Protein AF-A0A947NEQ6-F1 (afdb_monomer_lite)

Secondary structure (DSSP, 8-state):
-TTSTTHHHHHHHHHHHH--PPPTT--------TTS----SPPTTSTTHHHHHHHHHHHTTPPPEE-TTT----PPP---TTSSS-HHHHHSSHHHHHHHHHTTSGGG---GGG-SEEEETTEEE---TTHHHHHHHTTSHHHHHHHHHHHHHHHHHHH-

Sequence (160 aa):
VFRNSEWQSNMFAELSKRGRLHGPSGIDYFIFPRGLIKLPPFAVGRPGWDSWLLYKMKISGVPIIDATESITIIHQNHDYSHSKFGEKKRVAGPEFQQNIKIAGGWSRMLTLREADLVLSGKSLKKPGFPERFFSILAIFYPWRIFLAAKRKFQNLIKYS

Structure (mmCIF, N/CA/C/O backbone):
data_AF-A0A947NEQ6-F1
#
_entry.id   AF-A0A947NEQ6-F1
#
loop_
_atom_site.group_PDB
_atom_site.id
_atom_site.type_symbol
_atom_site.label_atom_id
_atom_site.label_alt_id
_atom_site.label_comp_id
_atom_site.label_asym_id
_atom_site.label_entity_id
_atom_site.label_seq_id
_atom_site.pdbx_PDB_ins_code
_atom_site.Cartn_x
_atom_site.Cartn_y
_atom_site.Cartn_z
_atom_site.occupancy
_atom_site.B_iso_or_equiv
_atom_site.auth_seq_id
_atom_site.auth_comp_id
_atom_site.auth_asym_id
_atom_site.auth_atom_id
_atom_site.pdbx_PDB_model_num
ATOM 1 N N . VAL A 1 1 ? 11.363 -21.074 17.985 1.00 54.72 1 VAL A N 1
ATOM 2 C CA . VAL A 1 1 ? 10.728 -19.754 18.210 1.00 54.72 1 VAL A CA 1
ATOM 3 C C . VAL A 1 1 ? 9.263 -19.896 18.634 1.00 54.72 1 VAL A C 1
ATOM 5 O O . VAL A 1 1 ? 8.954 -19.482 19.735 1.00 54.72 1 VAL A O 1
ATOM 8 N N . PHE A 1 2 ? 8.396 -20.592 17.886 1.00 57.09 2 PHE A N 1
ATOM 9 C CA . PHE A 1 2 ? 6.966 -20.760 18.245 1.00 57.09 2 PHE A CA 1
ATOM 10 C C . PHE A 1 2 ? 6.635 -21.790 19.351 1.00 57.09 2 PHE A C 1
ATOM 12 O O . PHE A 1 2 ? 5.468 -22.042 19.616 1.00 57.09 2 PHE A O 1
ATOM 19 N N . ARG A 1 3 ? 7.635 -22.420 19.984 1.00 71.62 3 ARG A N 1
ATOM 20 C CA . ARG A 1 3 ? 7.426 -23.428 21.047 1.00 71.62 3 ARG A CA 1
ATOM 21 C C . ARG A 1 3 ? 7.363 -22.834 22.461 1.00 71.62 3 ARG A C 1
ATOM 23 O O . ARG A 1 3 ? 7.036 -23.551 23.393 1.00 71.62 3 ARG A O 1
ATOM 30 N N . ASN A 1 4 ? 7.707 -21.555 22.622 1.00 80.31 4 ASN A N 1
ATOM 31 C CA . ASN A 1 4 ? 7.593 -20.848 23.896 1.00 80.31 4 ASN A CA 1
ATOM 32 C C . ASN A 1 4 ? 6.196 -20.223 23.975 1.00 80.31 4 ASN A C 1
ATOM 34 O O . ASN A 1 4 ? 5.883 -19.404 23.121 1.00 80.31 4 ASN A O 1
ATOM 38 N N . SER A 1 5 ? 5.388 -20.565 24.978 1.00 86.12 5 SER A N 1
ATOM 39 C CA . SER A 1 5 ? 4.033 -20.022 25.177 1.00 86.12 5 SER A CA 1
ATOM 40 C C . SER A 1 5 ? 3.972 -18.491 25.269 1.00 86.12 5 SER A C 1
ATOM 42 O O . SER A 1 5 ? 2.934 -17.905 24.988 1.00 86.12 5 SER A O 1
ATOM 44 N N . GLU A 1 6 ? 5.081 -17.829 25.596 1.00 90.94 6 GLU A N 1
ATOM 45 C CA . GLU A 1 6 ? 5.187 -16.372 25.722 1.00 90.94 6 GLU A CA 1
ATOM 46 C C . GLU A 1 6 ? 5.644 -15.671 24.434 1.00 90.94 6 GLU A C 1
ATOM 48 O O . GLU A 1 6 ? 5.849 -14.455 24.429 1.00 90.94 6 GLU A O 1
ATOM 53 N N . TRP A 1 7 ? 5.833 -16.402 23.327 1.00 90.62 7 TRP A N 1
ATOM 54 C CA . TRP A 1 7 ? 6.371 -15.838 22.081 1.00 90.62 7 TRP A CA 1
ATOM 55 C C . TRP A 1 7 ? 5.591 -14.599 21.615 1.00 90.62 7 TRP A C 1
ATOM 57 O O . TRP A 1 7 ? 6.197 -13.633 21.153 1.00 90.62 7 TRP A O 1
ATOM 67 N N . GLN A 1 8 ? 4.264 -14.608 21.772 1.00 91.50 8 GLN A N 1
ATOM 68 C CA . GLN A 1 8 ? 3.393 -13.515 21.355 1.00 91.50 8 GLN A CA 1
ATOM 69 C C . GLN A 1 8 ? 3.613 -12.273 22.224 1.00 91.50 8 GLN A C 1
ATOM 71 O O . GLN A 1 8 ? 3.843 -11.190 21.690 1.00 91.50 8 GLN A O 1
ATOM 76 N N . SER A 1 9 ? 3.602 -12.425 23.550 1.00 92.44 9 SER A N 1
ATOM 77 C CA . SER A 1 9 ? 3.856 -11.326 24.489 1.00 92.44 9 SER A CA 1
ATOM 78 C C . SER A 1 9 ? 5.237 -10.711 24.267 1.00 92.44 9 SER A C 1
ATOM 80 O O . SER A 1 9 ? 5.367 -9.490 24.194 1.00 92.44 9 SER A O 1
ATOM 82 N N . ASN A 1 10 ? 6.254 -11.550 24.054 1.00 92.38 10 ASN A N 1
ATOM 83 C CA . ASN A 1 10 ? 7.612 -11.103 23.752 1.00 92.38 10 ASN A CA 1
ATOM 84 C C . ASN A 1 10 ? 7.683 -10.343 22.419 1.00 92.38 10 ASN A C 1
ATOM 86 O O . ASN A 1 10 ? 8.321 -9.296 22.338 1.00 92.38 10 ASN A O 1
ATOM 90 N N . MET A 1 11 ? 6.979 -10.813 21.386 1.00 92.06 11 MET A N 1
ATOM 91 C CA . MET A 1 11 ? 6.891 -10.118 20.101 1.00 92.06 11 MET A CA 1
ATOM 92 C C . MET A 1 11 ? 6.248 -8.729 20.242 1.00 92.06 11 MET A C 1
ATOM 94 O O . MET A 1 11 ? 6.772 -7.763 19.691 1.00 92.06 11 MET A O 1
ATOM 98 N N . PHE A 1 12 ? 5.151 -8.596 20.995 1.00 93.44 12 PHE A N 1
ATOM 99 C CA . PHE A 1 12 ? 4.510 -7.293 21.223 1.00 93.44 12 PHE A CA 1
ATOM 100 C C . PHE A 1 12 ? 5.353 -6.362 22.106 1.00 93.44 12 PHE A C 1
ATOM 102 O O . PHE A 1 12 ? 5.376 -5.154 21.866 1.00 93.44 12 PHE A O 1
ATOM 109 N N . ALA A 1 13 ? 6.094 -6.904 23.075 1.00 94.12 13 ALA A N 1
ATOM 110 C CA . ALA A 1 13 ? 7.048 -6.135 23.872 1.00 94.12 13 ALA A CA 1
ATOM 111 C C . ALA A 1 13 ? 8.224 -5.609 23.028 1.00 94.12 13 ALA A C 1
ATOM 113 O O . ALA A 1 13 ? 8.707 -4.503 23.256 1.00 94.12 13 ALA A O 1
ATOM 114 N N . GLU A 1 14 ? 8.682 -6.370 22.034 1.00 93.69 14 GLU A N 1
ATOM 115 C CA . GLU A 1 14 ? 9.690 -5.895 21.082 1.00 93.69 14 GLU A CA 1
ATOM 116 C C . GLU A 1 14 ? 9.109 -4.876 20.096 1.00 93.69 14 GLU A C 1
ATOM 118 O O . GLU A 1 14 ? 9.756 -3.869 19.797 1.00 93.69 14 GLU A O 1
ATOM 123 N N . LEU A 1 15 ? 7.870 -5.086 19.637 1.00 94.50 15 LEU A N 1
ATOM 124 C CA . LEU A 1 15 ? 7.171 -4.138 18.774 1.00 94.50 15 LEU A CA 1
ATOM 125 C C . LEU A 1 15 ? 7.021 -2.767 19.446 1.00 94.50 15 LEU A C 1
ATOM 127 O O . LEU A 1 15 ? 7.269 -1.757 18.796 1.00 94.50 15 LEU A O 1
ATOM 131 N N . SER A 1 16 ? 6.670 -2.707 20.734 1.00 94.50 16 SER A N 1
ATOM 132 C CA . SER A 1 16 ? 6.522 -1.425 21.441 1.00 94.50 16 SER A CA 1
ATOM 133 C C . SER A 1 16 ? 7.847 -0.675 21.614 1.00 94.50 16 SER A C 1
ATOM 135 O O . SER A 1 16 ? 7.861 0.554 21.611 1.00 94.50 16 SER A O 1
ATOM 137 N N . LYS A 1 17 ? 8.970 -1.396 21.720 1.00 95.62 17 LYS A N 1
ATOM 138 C CA . LYS A 1 17 ? 10.310 -0.808 21.883 1.00 95.62 17 LYS A CA 1
ATOM 139 C C . LYS A 1 17 ? 10.952 -0.382 20.564 1.00 95.62 17 LYS A C 1
ATOM 141 O O . LYS A 1 17 ? 11.697 0.594 20.532 1.00 95.62 17 LYS A O 1
ATOM 146 N N . ARG A 1 18 ? 10.758 -1.167 19.500 1.00 94.94 18 ARG A N 1
ATOM 147 C CA . ARG A 1 18 ? 11.555 -1.074 18.259 1.00 94.94 18 ARG A CA 1
ATOM 148 C C . ARG A 1 18 ? 10.717 -0.953 16.990 1.00 94.94 18 ARG A C 1
ATOM 150 O O . ARG A 1 18 ? 11.271 -0.670 15.928 1.00 94.94 18 ARG A O 1
ATOM 157 N N . GLY A 1 19 ? 9.408 -1.170 17.085 1.00 93.94 19 GLY A N 1
ATOM 158 C CA . GLY A 1 19 ? 8.485 -1.068 15.967 1.00 93.94 19 GLY A CA 1
ATOM 159 C C . GLY A 1 19 ? 8.475 0.333 15.373 1.00 93.94 19 GLY A C 1
ATOM 160 O O . GLY A 1 19 ? 8.535 1.340 16.076 1.00 93.94 19 GLY A O 1
ATOM 161 N N . ARG A 1 20 ? 8.399 0.395 14.047 1.00 95.06 20 ARG A N 1
ATOM 162 C CA . ARG A 1 20 ? 8.221 1.642 13.307 1.00 95.06 20 ARG A CA 1
ATOM 163 C C . ARG A 1 20 ? 7.069 1.451 12.349 1.00 95.06 20 ARG A C 1
ATOM 165 O O . ARG A 1 20 ? 7.097 0.521 11.545 1.00 95.06 20 ARG A O 1
ATOM 172 N N . LEU A 1 21 ? 6.074 2.328 12.435 1.00 94.50 21 LEU A N 1
ATOM 173 C CA . LEU A 1 21 ? 4.974 2.306 11.486 1.00 94.50 21 LEU A CA 1
ATOM 174 C C . LEU A 1 21 ? 5.524 2.620 10.092 1.00 94.50 21 LEU A C 1
ATOM 176 O O . LEU A 1 21 ? 6.160 3.656 9.880 1.00 94.50 21 LEU A O 1
ATOM 180 N N . HIS A 1 22 ? 5.313 1.702 9.152 1.00 92.88 22 HIS A N 1
ATOM 181 C CA . HIS A 1 22 ? 5.731 1.909 7.776 1.00 92.88 22 HIS A CA 1
ATOM 182 C C . HIS A 1 22 ? 4.870 3.001 7.125 1.00 92.88 22 HIS A C 1
ATOM 184 O O . HIS A 1 22 ? 3.708 3.202 7.474 1.00 92.88 22 HIS A O 1
ATOM 190 N N . GLY A 1 23 ? 5.440 3.726 6.160 1.00 92.69 23 GLY A N 1
ATOM 191 C CA . GLY A 1 23 ? 4.688 4.735 5.419 1.00 92.69 23 GLY A CA 1
ATOM 192 C C . GLY A 1 23 ? 3.505 4.135 4.633 1.00 92.69 23 GLY A C 1
ATOM 193 O O . GLY A 1 23 ? 3.508 2.934 4.354 1.00 92.69 23 GLY A O 1
ATOM 194 N N . PRO A 1 24 ? 2.552 4.967 4.165 1.00 92.69 24 PRO A N 1
ATOM 195 C CA . PRO A 1 24 ? 1.276 4.531 3.565 1.00 92.69 24 PRO A CA 1
ATOM 196 C C . PRO A 1 24 ? 1.360 3.648 2.310 1.00 92.69 24 PRO A C 1
ATOM 198 O O . PRO A 1 24 ? 0.338 3.204 1.794 1.00 92.69 24 PRO A O 1
ATOM 201 N N . SER A 1 25 ? 2.557 3.464 1.752 1.00 91.62 25 SER A N 1
ATOM 202 C CA . SER A 1 25 ? 2.806 2.562 0.628 1.00 91.62 25 SER A CA 1
ATOM 203 C C . SER A 1 25 ? 3.066 1.116 1.060 1.00 91.62 25 SER A C 1
ATOM 205 O O . SER A 1 25 ? 3.195 0.264 0.192 1.00 91.62 25 SER A O 1
ATOM 207 N N . GLY A 1 26 ? 3.225 0.845 2.360 1.00 91.19 26 GLY A N 1
ATOM 208 C CA . GLY A 1 26 ? 3.347 -0.514 2.891 1.00 91.19 26 GLY A CA 1
ATOM 209 C C . GLY A 1 26 ? 1.961 -1.114 3.072 1.00 91.19 26 GLY A C 1
ATOM 210 O O . GLY A 1 26 ? 1.187 -0.606 3.879 1.00 91.19 26 GLY A O 1
ATOM 211 N N . ILE A 1 27 ? 1.633 -2.139 2.285 1.00 92.69 27 ILE A N 1
ATOM 212 C CA . ILE A 1 27 ? 0.313 -2.772 2.283 1.00 92.69 27 ILE A CA 1
ATOM 213 C C . ILE A 1 27 ? 0.515 -4.286 2.324 1.00 92.69 27 ILE A C 1
ATOM 215 O O . ILE A 1 27 ? 0.886 -4.897 1.325 1.00 92.69 27 ILE A O 1
ATOM 219 N N . ASP A 1 28 ? 0.281 -4.880 3.491 1.00 88.44 28 ASP A N 1
ATOM 220 C CA . ASP A 1 28 ? 0.575 -6.298 3.734 1.00 88.44 28 ASP A CA 1
ATOM 221 C C . ASP A 1 28 ? -0.662 -7.204 3.609 1.00 88.44 28 ASP A C 1
ATOM 223 O O . ASP A 1 28 ? -0.543 -8.368 3.232 1.00 88.44 28 ASP A O 1
ATOM 227 N N . TYR A 1 29 ? -1.856 -6.685 3.918 1.00 90.19 29 TYR A N 1
ATOM 228 C CA . TYR A 1 29 ? -3.109 -7.445 3.915 1.00 90.19 29 TYR A CA 1
ATOM 229 C C . TYR A 1 29 ? -4.154 -6.787 3.021 1.00 90.19 29 TYR A C 1
ATOM 231 O O . TYR A 1 29 ? -4.352 -5.574 3.047 1.00 90.19 29 TYR A O 1
ATOM 239 N N . PHE A 1 30 ? -4.876 -7.621 2.277 1.00 91.75 30 PHE A N 1
ATOM 240 C CA . PHE A 1 30 ? -6.003 -7.215 1.449 1.00 91.75 30 PHE A CA 1
ATOM 241 C C . PHE A 1 30 ? -7.205 -8.076 1.815 1.00 91.75 30 PHE A C 1
ATOM 243 O O . PHE A 1 30 ? -7.153 -9.300 1.706 1.00 91.75 30 PHE A O 1
ATOM 250 N N . ILE A 1 31 ? -8.286 -7.435 2.249 1.00 94.00 31 ILE A N 1
ATOM 251 C CA . ILE A 1 31 ? -9.525 -8.106 2.640 1.00 94.00 31 ILE A CA 1
ATOM 252 C C . ILE A 1 31 ? -10.631 -7.545 1.758 1.00 94.00 31 ILE A C 1
ATOM 254 O O . ILE A 1 31 ? -10.937 -6.357 1.817 1.00 94.00 31 ILE A O 1
ATOM 258 N N . PHE A 1 32 ? -11.205 -8.390 0.909 1.00 95.25 32 PHE A N 1
ATOM 259 C CA . PHE A 1 32 ? -12.284 -8.004 0.009 1.00 95.25 32 PHE A CA 1
ATOM 260 C C . PHE A 1 32 ? -13.118 -9.227 -0.409 1.00 95.25 32 PHE A C 1
ATOM 262 O O . PHE A 1 32 ? -12.619 -10.354 -0.356 1.00 95.25 32 PHE A O 1
ATOM 269 N N . PRO A 1 33 ? -14.384 -9.041 -0.831 1.00 95.31 33 PRO A N 1
ATOM 270 C CA . PRO A 1 33 ? -15.233 -10.136 -1.289 1.00 95.31 33 PRO A CA 1
ATOM 271 C C . PRO A 1 33 ? -14.621 -10.929 -2.447 1.00 95.31 33 PRO A C 1
ATOM 273 O O . PRO A 1 33 ? -14.040 -10.370 -3.382 1.00 95.31 33 PRO A O 1
ATOM 276 N N . ARG A 1 34 ? -14.810 -12.252 -2.428 1.00 95.19 34 ARG A N 1
ATOM 277 C CA . ARG A 1 34 ? -14.380 -13.123 -3.526 1.00 95.19 34 ARG A CA 1
ATOM 278 C C . ARG A 1 34 ? -15.017 -12.666 -4.842 1.00 95.19 34 ARG A C 1
ATOM 280 O O . ARG A 1 34 ? -16.217 -12.431 -4.904 1.00 95.19 34 ARG A O 1
ATOM 287 N N . GLY A 1 35 ? -14.210 -12.578 -5.897 1.00 94.69 35 GLY A N 1
ATOM 288 C CA . GLY A 1 35 ? -14.674 -12.194 -7.234 1.00 94.69 35 GLY A CA 1
ATOM 289 C C . GLY A 1 35 ? -14.749 -10.686 -7.491 1.00 94.69 35 GLY A C 1
ATOM 290 O O . GLY A 1 35 ? -15.014 -10.303 -8.625 1.00 94.69 35 GLY A O 1
ATOM 291 N N . LEU A 1 36 ? -14.450 -9.832 -6.500 1.00 95.62 36 LEU A N 1
ATOM 292 C CA . LEU A 1 36 ? -14.457 -8.373 -6.676 1.00 95.62 36 LEU A CA 1
ATOM 293 C C . LEU A 1 36 ? -13.487 -7.894 -7.766 1.00 95.62 36 LEU A C 1
ATOM 295 O O . LEU A 1 36 ? -13.757 -6.922 -8.470 1.00 95.62 36 LEU A O 1
ATOM 299 N N . ILE A 1 37 ? -12.336 -8.555 -7.894 1.00 94.25 37 ILE A N 1
ATOM 300 C CA . ILE A 1 37 ? -11.305 -8.168 -8.848 1.00 94.25 37 ILE A CA 1
ATOM 301 C C . ILE A 1 37 ? -10.723 -9.377 -9.568 1.00 94.25 37 ILE A C 1
ATOM 303 O O . ILE A 1 37 ? -10.415 -10.406 -8.969 1.00 94.25 37 ILE A O 1
ATOM 307 N N . LYS A 1 38 ? -10.506 -9.208 -10.873 1.00 94.12 38 LYS A N 1
ATOM 308 C CA . LYS A 1 38 ? -9.628 -10.062 -11.666 1.00 94.12 38 LYS A CA 1
ATOM 309 C C . LYS A 1 38 ? -8.258 -9.396 -11.756 1.00 94.12 38 LYS A C 1
ATOM 311 O O . LYS A 1 38 ? -8.112 -8.378 -12.433 1.00 94.12 38 LYS A O 1
ATOM 316 N N . LEU A 1 39 ? -7.276 -9.945 -11.045 1.00 94.06 39 LEU A N 1
ATOM 317 C CA . LEU A 1 39 ? -5.910 -9.433 -11.084 1.00 94.06 39 LEU A CA 1
ATOM 318 C C . LEU A 1 39 ? -5.295 -9.661 -12.481 1.00 94.06 39 LEU A C 1
ATOM 320 O O . LEU A 1 39 ? -5.411 -10.761 -13.026 1.00 94.06 39 LEU A O 1
ATOM 324 N N . PRO A 1 40 ? -4.638 -8.644 -13.065 1.00 96.25 40 PRO A N 1
ATOM 325 C CA . PRO A 1 40 ? -3.705 -8.822 -14.172 1.00 96.25 40 PRO A CA 1
ATOM 326 C C . PRO A 1 40 ? -2.582 -9.811 -13.811 1.00 96.25 40 PRO A C 1
ATOM 328 O O . PRO A 1 40 ? -2.373 -10.088 -12.627 1.00 96.25 40 PRO A O 1
ATOM 331 N N . PRO A 1 41 ? -1.815 -10.311 -14.798 1.00 96.56 41 PRO A N 1
ATOM 332 C CA . PRO A 1 41 ? -0.741 -11.281 -14.574 1.00 96.56 41 PRO A CA 1
ATOM 333 C C . PRO A 1 41 ? 0.514 -10.621 -13.970 1.00 96.56 41 PRO A C 1
ATOM 335 O O . PRO A 1 41 ? 1.583 -10.611 -14.575 1.00 96.56 41 PRO A O 1
ATOM 338 N N . PHE A 1 42 ? 0.377 -10.016 -12.791 1.00 96.62 42 PHE A N 1
ATOM 339 C CA . PHE A 1 42 ? 1.485 -9.434 -12.044 1.00 96.62 42 PHE A CA 1
ATOM 340 C C . PHE A 1 42 ? 2.433 -10.517 -11.527 1.00 96.62 42 PHE A C 1
ATOM 342 O O . PHE A 1 42 ? 2.006 -11.582 -11.080 1.00 96.62 42 PHE A O 1
ATOM 349 N N . ALA A 1 43 ? 3.727 -10.208 -11.517 1.00 94.06 43 ALA A N 1
ATOM 350 C CA . ALA A 1 43 ? 4.714 -11.012 -10.821 1.00 94.06 43 ALA A CA 1
ATOM 351 C C . ALA A 1 43 ? 4.471 -10.932 -9.306 1.00 94.06 43 ALA A C 1
ATOM 353 O O . ALA A 1 43 ? 4.485 -9.846 -8.712 1.00 94.06 43 ALA A O 1
ATOM 354 N N . VAL A 1 44 ? 4.255 -12.093 -8.687 1.00 87.88 44 VAL A N 1
ATOM 355 C CA . VAL A 1 44 ? 4.017 -12.233 -7.245 1.00 87.88 44 VAL A CA 1
ATOM 356 C C . VAL A 1 44 ? 5.302 -11.939 -6.468 1.00 87.88 44 VAL A C 1
ATOM 358 O O . VAL A 1 44 ? 6.405 -12.296 -6.882 1.00 87.88 44 VAL A O 1
ATOM 361 N N . GLY A 1 45 ? 5.171 -11.274 -5.318 1.00 84.06 45 GLY A N 1
ATOM 362 C CA . GLY A 1 45 ? 6.316 -10.914 -4.475 1.00 84.06 45 GLY A CA 1
ATOM 363 C C . GLY A 1 45 ? 7.192 -9.802 -5.062 1.00 84.06 45 GLY A C 1
ATOM 364 O O . GLY A 1 45 ? 8.369 -9.694 -4.705 1.00 84.06 45 GLY A O 1
ATOM 365 N N . ARG A 1 46 ? 6.652 -9.002 -5.990 1.00 89.88 46 ARG A N 1
ATOM 366 C CA . ARG A 1 46 ? 7.296 -7.809 -6.556 1.00 89.88 46 ARG A CA 1
ATOM 367 C C . ARG A 1 46 ? 6.393 -6.590 -6.380 1.00 89.88 46 ARG A C 1
ATOM 369 O O . ARG A 1 46 ? 5.179 -6.755 -6.458 1.00 89.88 46 ARG A O 1
ATOM 376 N N . PRO A 1 47 ? 6.938 -5.380 -6.171 1.00 91.00 47 PRO A N 1
ATOM 377 C CA . PRO A 1 47 ? 6.105 -4.200 -5.951 1.00 91.00 47 PRO A CA 1
ATOM 378 C C . PRO A 1 47 ? 5.242 -3.834 -7.166 1.00 91.00 47 PRO A C 1
ATOM 380 O O . PRO A 1 47 ? 5.528 -4.235 -8.300 1.00 91.00 47 PRO A O 1
ATOM 383 N N . GLY A 1 48 ? 4.212 -3.019 -6.930 1.00 92.31 48 GLY A N 1
ATOM 384 C CA . GLY A 1 48 ? 3.437 -2.330 -7.963 1.00 92.31 48 GLY A CA 1
ATOM 385 C C . GLY A 1 48 ? 2.017 -2.861 -8.142 1.00 92.31 48 GLY A C 1
ATOM 386 O O . GLY A 1 48 ? 1.129 -2.081 -8.479 1.00 92.31 48 GLY A O 1
ATOM 387 N N . TRP A 1 49 ? 1.768 -4.148 -7.893 1.00 94.56 49 TRP A N 1
ATOM 388 C CA . TRP A 1 49 ? 0.411 -4.706 -7.987 1.00 94.56 49 TRP A CA 1
ATOM 389 C C . TRP A 1 49 ? -0.484 -4.250 -6.827 1.00 94.56 49 TRP A C 1
ATOM 391 O O . TRP A 1 49 ? -1.671 -4.014 -7.025 1.00 94.56 49 TRP A O 1
ATOM 401 N N . ASP A 1 50 ? 0.099 -4.079 -5.644 1.00 94.75 50 ASP A N 1
ATOM 402 C CA . ASP A 1 50 ? -0.514 -3.583 -4.411 1.00 94.75 50 ASP A CA 1
ATOM 403 C C . ASP A 1 50 ? -1.039 -2.148 -4.570 1.00 94.75 50 ASP A C 1
ATOM 405 O O . ASP A 1 50 ? -2.214 -1.851 -4.353 1.00 94.75 50 ASP A O 1
ATOM 409 N N . SER A 1 51 ? -0.175 -1.260 -5.054 1.00 95.62 51 SER A N 1
ATOM 410 C CA . SER A 1 51 ? -0.496 0.142 -5.315 1.00 95.62 51 SER A CA 1
ATOM 411 C C . SER A 1 51 ? -1.486 0.289 -6.475 1.00 95.62 51 SER A C 1
ATOM 413 O O . SER A 1 51 ? -2.359 1.165 -6.461 1.00 95.62 51 SER A O 1
ATOM 415 N N . TRP A 1 52 ? -1.369 -0.577 -7.489 1.00 96.75 52 TRP A N 1
ATOM 416 C CA . TRP A 1 52 ? -2.330 -0.650 -8.587 1.00 96.75 52 TRP A CA 1
ATOM 417 C C . TRP A 1 52 ? -3.698 -1.140 -8.119 1.00 96.75 52 TRP A C 1
ATOM 419 O O . TRP A 1 52 ? -4.718 -0.641 -8.592 1.00 96.75 52 TRP A O 1
ATOM 429 N N . LEU A 1 53 ? -3.741 -2.086 -7.181 1.00 96.69 53 LEU A N 1
ATOM 430 C CA . LEU A 1 53 ? -4.987 -2.615 -6.643 1.00 96.69 53 LEU A CA 1
ATOM 431 C C . LEU A 1 53 ? -5.792 -1.496 -5.977 1.00 96.69 53 LEU A C 1
ATOM 433 O O . LEU A 1 53 ? -6.965 -1.324 -6.306 1.00 96.69 53 LEU A O 1
ATOM 437 N N . LEU A 1 54 ? -5.151 -0.665 -5.147 1.00 96.62 54 LEU A N 1
ATOM 438 C CA . LEU A 1 54 ? -5.794 0.520 -4.571 1.00 96.62 54 LEU A CA 1
ATOM 439 C C . LEU A 1 54 ? -6.300 1.478 -5.654 1.00 96.62 54 LEU A C 1
ATOM 441 O O . LEU A 1 54 ? -7.463 1.878 -5.635 1.00 96.62 54 LEU A O 1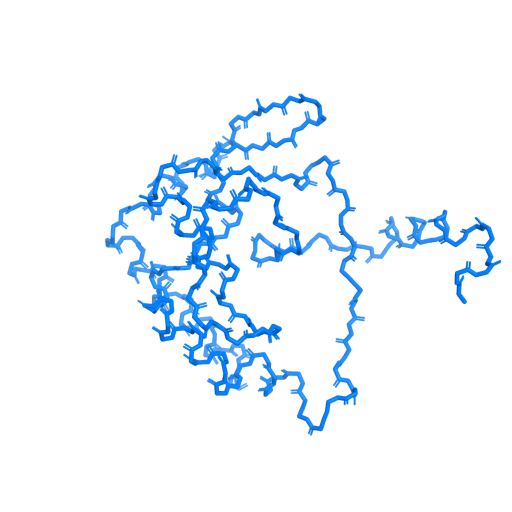
ATOM 445 N N . TYR A 1 55 ? -5.469 1.796 -6.650 1.00 97.00 55 TYR A N 1
ATOM 446 C CA . TYR A 1 55 ? -5.908 2.598 -7.793 1.00 97.00 55 TYR A CA 1
ATOM 447 C C . TYR A 1 55 ? -7.166 2.020 -8.446 1.00 97.00 55 TYR A C 1
ATOM 449 O O . TYR A 1 55 ? -8.138 2.748 -8.658 1.00 97.00 55 TYR A O 1
ATOM 457 N N . LYS A 1 56 ? -7.161 0.715 -8.739 1.00 97.19 56 LYS A N 1
ATOM 458 C CA . LYS A 1 56 ? -8.258 0.031 -9.416 1.00 97.19 56 LYS A CA 1
ATOM 459 C C . LYS A 1 56 ? -9.537 0.050 -8.584 1.00 97.19 56 LYS A C 1
ATOM 461 O O . LYS A 1 56 ? -10.596 0.284 -9.164 1.00 97.19 56 LYS A O 1
ATOM 466 N N . MET A 1 57 ? -9.457 -0.157 -7.269 1.00 96.38 57 MET A N 1
ATOM 467 C CA . MET A 1 57 ? -10.616 -0.046 -6.374 1.00 96.38 57 MET A CA 1
ATOM 468 C C . MET A 1 57 ? -11.188 1.369 -6.405 1.00 96.38 57 MET A C 1
ATOM 470 O O . MET A 1 57 ? -12.366 1.540 -6.725 1.00 96.38 57 MET A O 1
ATOM 474 N N . LYS A 1 58 ? -10.330 2.380 -6.228 1.00 95.19 58 LYS A N 1
ATOM 475 C CA . LYS A 1 58 ? -10.755 3.779 -6.161 1.00 95.19 58 LYS A CA 1
ATOM 476 C C . LYS A 1 58 ? -11.463 4.248 -7.428 1.00 95.19 58 LYS A C 1
ATOM 478 O O . LYS A 1 58 ? -12.551 4.807 -7.355 1.00 95.19 58 LYS A O 1
ATOM 483 N N . ILE A 1 59 ? -10.890 3.982 -8.607 1.00 95.19 59 ILE A N 1
ATOM 484 C CA . ILE A 1 59 ? -11.532 4.371 -9.878 1.00 95.19 59 ILE A CA 1
ATOM 485 C C . ILE A 1 59 ? -12.797 3.566 -10.188 1.00 95.19 59 ILE A C 1
ATOM 487 O O . ILE A 1 59 ? -13.579 3.983 -11.034 1.00 95.19 59 ILE A O 1
ATOM 491 N N . SER A 1 60 ? -12.971 2.400 -9.560 1.00 94.75 60 SER A N 1
ATOM 492 C CA . SER A 1 60 ? -14.155 1.556 -9.750 1.00 94.75 60 SER A CA 1
ATOM 493 C C . SER A 1 60 ? -15.244 1.862 -8.713 1.00 94.75 60 SER A C 1
ATOM 495 O O . SER A 1 60 ? -16.215 1.120 -8.629 1.00 94.75 60 SER A O 1
ATOM 497 N N . GLY A 1 61 ? -15.081 2.924 -7.912 1.00 94.31 61 GLY A N 1
ATOM 498 C CA . GLY A 1 61 ? -16.042 3.323 -6.882 1.00 94.31 61 GLY A CA 1
ATOM 499 C C . GLY A 1 61 ? -16.095 2.386 -5.675 1.00 94.31 61 GLY A C 1
ATOM 500 O O . GLY A 1 61 ? -17.016 2.492 -4.870 1.00 94.31 61 GLY A O 1
ATOM 501 N N . VAL A 1 62 ? -15.130 1.473 -5.537 1.00 96.06 62 VAL A N 1
ATOM 502 C CA . VAL A 1 62 ? -15.024 0.590 -4.373 1.00 96.06 62 VAL A CA 1
ATOM 503 C C . VAL A 1 62 ? -14.284 1.346 -3.265 1.00 96.06 62 VAL A C 1
ATOM 505 O O . VAL A 1 62 ? -13.130 1.726 -3.488 1.00 96.06 62 VAL A O 1
ATOM 508 N N . PRO A 1 63 ? -14.896 1.549 -2.082 1.00 95.12 63 PRO A N 1
ATOM 509 C CA . PRO A 1 63 ? -14.249 2.265 -0.990 1.00 95.12 63 PRO A CA 1
ATOM 510 C C . PRO A 1 63 ? -12.993 1.547 -0.497 1.00 95.12 63 PRO A C 1
ATOM 512 O O . PRO A 1 63 ? -13.019 0.350 -0.207 1.00 95.12 63 PRO A O 1
ATOM 515 N N . ILE A 1 64 ? -11.907 2.299 -0.342 1.00 96.88 64 ILE A N 1
ATOM 516 C CA . ILE A 1 64 ? -10.693 1.827 0.322 1.00 96.88 64 ILE A CA 1
ATOM 517 C C . ILE A 1 64 ? -10.805 2.140 1.812 1.00 96.88 64 ILE A C 1
ATOM 519 O O . ILE A 1 64 ? -11.008 3.295 2.196 1.00 96.88 64 ILE A O 1
ATOM 523 N N . ILE A 1 65 ? -10.637 1.114 2.644 1.00 96.62 65 ILE A N 1
ATOM 524 C CA . ILE A 1 65 ? -10.655 1.231 4.102 1.00 96.62 65 ILE A CA 1
ATOM 525 C C . ILE A 1 65 ? -9.232 1.022 4.619 1.00 96.62 65 ILE A C 1
ATOM 527 O O . ILE A 1 65 ? -8.669 -0.061 4.465 1.00 96.62 65 ILE A O 1
ATOM 531 N N . ASP A 1 66 ? -8.662 2.050 5.240 1.00 96.12 66 ASP A N 1
ATOM 532 C CA . ASP A 1 66 ? -7.408 1.940 5.980 1.00 96.12 66 ASP A CA 1
ATOM 533 C C . ASP A 1 66 ? -7.687 1.371 7.377 1.00 96.12 66 ASP A C 1
ATOM 535 O O . ASP A 1 66 ? -8.417 1.964 8.172 1.00 96.12 66 ASP A O 1
ATOM 539 N N . ALA A 1 67 ? -7.123 0.201 7.671 1.00 96.06 67 ALA A N 1
ATOM 540 C CA . ALA A 1 67 ? -7.293 -0.484 8.948 1.00 96.06 67 ALA A CA 1
ATOM 541 C C . ALA A 1 67 ? -6.114 -0.295 9.916 1.00 96.06 67 ALA A C 1
ATOM 543 O O . ALA A 1 67 ? -6.101 -0.927 10.972 1.00 96.06 67 ALA A O 1
ATOM 544 N N . THR A 1 68 ? -5.152 0.573 9.587 1.00 94.56 68 THR A N 1
ATOM 545 C CA . THR A 1 68 ? -3.908 0.768 10.351 1.00 94.56 68 THR A CA 1
ATOM 546 C C . THR A 1 68 ? -4.153 1.102 11.827 1.00 94.56 68 THR A C 1
ATOM 548 O O . THR A 1 68 ? -3.412 0.638 12.688 1.00 94.56 68 THR A O 1
ATOM 551 N N . GLU A 1 69 ? -5.209 1.858 12.152 1.00 94.50 69 GLU A N 1
ATOM 552 C CA . GLU A 1 69 ? -5.539 2.197 13.548 1.00 94.50 69 GLU A CA 1
ATOM 553 C C . GLU A 1 69 ? -6.085 1.015 14.363 1.00 94.50 69 GLU A C 1
ATOM 555 O O . GLU A 1 69 ? -6.015 1.034 15.589 1.00 94.50 69 GLU A O 1
ATOM 560 N N . SER A 1 70 ? -6.664 0.011 13.703 1.00 95.12 70 SER A N 1
ATOM 561 C CA . SER A 1 70 ? -7.405 -1.067 14.373 1.00 95.12 70 SER A CA 1
ATOM 562 C C . SER A 1 70 ? -6.718 -2.422 14.302 1.00 95.12 70 SER A C 1
ATOM 564 O O . SER A 1 70 ? -6.975 -3.281 15.142 1.00 95.12 70 SER A O 1
ATOM 566 N N . ILE A 1 71 ? -5.872 -2.640 13.295 1.00 93.12 71 ILE A N 1
ATOM 567 C CA . ILE A 1 71 ? -5.220 -3.922 13.047 1.00 93.12 71 ILE A CA 1
ATOM 568 C C . ILE A 1 71 ? -3.709 -3.714 13.053 1.00 93.12 71 ILE A C 1
ATOM 570 O O . ILE A 1 71 ? -3.144 -3.085 12.162 1.00 93.12 71 ILE A O 1
ATOM 574 N N . THR A 1 72 ? -3.040 -4.294 14.048 1.00 92.88 72 THR A N 1
ATOM 575 C CA . THR A 1 72 ? -1.578 -4.305 14.110 1.00 92.88 72 THR A CA 1
ATOM 576 C C . THR A 1 72 ? -1.026 -5.422 13.230 1.00 92.88 72 THR A C 1
ATOM 578 O O . THR A 1 72 ? -1.099 -6.597 13.588 1.00 92.88 72 THR A O 1
ATOM 581 N N . ILE A 1 73 ? -0.442 -5.049 12.091 1.00 92.25 73 ILE A N 1
ATOM 582 C CA . ILE A 1 73 ? 0.308 -5.961 11.224 1.00 92.25 73 ILE A CA 1
ATOM 583 C C . ILE A 1 73 ? 1.806 -5.733 11.427 1.00 92.25 73 ILE A C 1
ATOM 585 O O . ILE A 1 73 ? 2.278 -4.598 11.434 1.00 92.25 73 ILE A O 1
ATOM 589 N N . ILE A 1 74 ? 2.553 -6.823 11.606 1.00 92.69 74 ILE A N 1
ATOM 590 C CA . ILE A 1 74 ? 3.999 -6.789 11.835 1.00 92.69 74 ILE A CA 1
ATOM 591 C C . ILE A 1 74 ? 4.697 -7.359 10.603 1.00 92.69 74 ILE A C 1
ATOM 593 O O . ILE A 1 74 ? 4.710 -8.572 10.392 1.00 92.69 74 ILE A O 1
ATOM 597 N N . HIS A 1 75 ? 5.306 -6.480 9.809 1.00 91.44 75 HIS A N 1
ATOM 598 C CA . HIS A 1 75 ? 6.231 -6.872 8.753 1.00 91.44 75 HIS A CA 1
ATOM 599 C C . HIS A 1 75 ? 7.623 -7.072 9.364 1.00 91.44 75 HIS A C 1
ATOM 601 O O . HIS A 1 75 ? 8.212 -6.139 9.912 1.00 91.44 75 HIS A O 1
ATOM 607 N N . GLN A 1 76 ? 8.152 -8.294 9.310 1.00 89.62 76 GLN A N 1
ATOM 608 C CA . GLN A 1 76 ? 9.496 -8.576 9.813 1.00 89.62 76 GLN A CA 1
ATOM 609 C C . GLN A 1 76 ? 10.540 -8.075 8.815 1.00 89.62 76 GLN A C 1
ATOM 611 O O . GLN A 1 76 ? 10.534 -8.481 7.655 1.00 89.62 76 GLN A O 1
ATOM 616 N N . ASN A 1 77 ? 11.455 -7.217 9.269 1.00 88.31 77 ASN A N 1
ATOM 617 C CA . ASN A 1 77 ? 12.568 -6.769 8.437 1.00 88.31 77 ASN A CA 1
ATOM 618 C C . ASN A 1 77 ? 13.426 -7.968 8.019 1.00 88.31 77 ASN A C 1
ATOM 620 O O . ASN A 1 77 ? 13.823 -8.776 8.858 1.00 88.31 77 ASN A O 1
ATOM 624 N N . HIS A 1 78 ? 13.756 -8.045 6.735 1.00 85.19 78 HIS A N 1
ATOM 625 C CA . HIS A 1 78 ? 14.657 -9.055 6.197 1.00 85.19 78 HIS A CA 1
ATOM 626 C C . HIS A 1 78 ? 15.614 -8.432 5.181 1.00 85.19 78 HIS A C 1
ATOM 628 O O . HIS A 1 78 ? 15.236 -7.583 4.376 1.00 85.19 78 HIS A O 1
ATOM 634 N N . ASP A 1 79 ? 16.857 -8.894 5.193 1.00 79.62 79 ASP A N 1
ATOM 635 C CA . ASP A 1 79 ? 17.958 -8.385 4.368 1.00 79.62 79 ASP A CA 1
ATOM 636 C C . ASP A 1 79 ? 18.021 -9.016 2.965 1.00 79.62 79 ASP A C 1
ATOM 638 O O . ASP A 1 79 ? 18.922 -8.728 2.179 1.00 79.62 79 ASP A O 1
ATOM 642 N N . TYR A 1 80 ? 17.062 -9.893 2.643 1.00 78.50 80 TYR A N 1
ATOM 643 C CA . TYR A 1 80 ? 17.024 -10.678 1.407 1.00 78.50 80 TYR A CA 1
ATOM 644 C C . TYR A 1 80 ? 18.284 -11.529 1.159 1.00 78.50 80 TYR A C 1
ATOM 646 O O . TYR A 1 80 ? 18.518 -11.939 0.023 1.00 78.50 80 TYR A O 1
ATOM 654 N N . SER A 1 81 ? 19.060 -11.858 2.197 1.00 80.50 81 SER A N 1
ATOM 655 C CA . SER A 1 81 ? 20.288 -12.673 2.107 1.00 80.50 81 SER A CA 1
ATOM 656 C C . SER A 1 81 ? 20.082 -14.044 1.452 1.00 80.50 81 SER A C 1
ATOM 658 O O . SER A 1 81 ? 20.982 -14.574 0.806 1.00 80.50 81 SER A O 1
ATOM 660 N N . HIS A 1 82 ? 18.873 -14.600 1.542 1.00 80.06 82 HIS A N 1
ATOM 661 C CA . HIS A 1 82 ? 18.486 -15.846 0.872 1.00 80.06 82 HIS A CA 1
ATOM 662 C C . HIS A 1 82 ? 18.467 -15.751 -0.667 1.00 80.06 82 HIS A C 1
ATOM 664 O O . HIS A 1 82 ? 18.386 -16.767 -1.358 1.00 80.06 82 HIS A O 1
ATOM 670 N N . SER A 1 83 ? 18.478 -14.542 -1.230 1.00 75.88 83 SER A N 1
ATOM 671 C CA . SER A 1 83 ? 18.419 -14.298 -2.667 1.00 75.88 83 SER A CA 1
ATOM 672 C C . SER A 1 83 ? 19.823 -14.121 -3.244 1.00 75.88 83 SER A C 1
ATOM 674 O O . SER A 1 83 ? 20.599 -13.292 -2.781 1.00 75.88 83 SER A O 1
ATOM 676 N N . LYS A 1 84 ? 20.116 -14.813 -4.354 1.00 77.75 84 LYS A N 1
ATOM 677 C CA . LYS A 1 84 ? 21.353 -14.605 -5.143 1.00 77.75 84 LYS A CA 1
ATOM 678 C C . LYS A 1 84 ? 21.465 -13.185 -5.719 1.00 77.75 84 LYS A C 1
ATOM 680 O O . LYS A 1 84 ? 22.526 -12.768 -6.172 1.00 77.75 84 LYS A O 1
ATOM 685 N N . PHE A 1 85 ? 20.355 -12.450 -5.722 1.00 68.19 85 PHE A N 1
ATOM 686 C CA . PHE A 1 85 ? 20.268 -11.051 -6.112 1.00 68.19 85 PHE A CA 1
ATOM 687 C C . PHE A 1 85 ? 19.989 -10.218 -4.859 1.00 68.19 85 PHE A C 1
ATOM 689 O O . PHE A 1 85 ? 18.978 -10.458 -4.198 1.00 68.19 85 PHE A O 1
ATOM 696 N N . GLY A 1 86 ? 20.847 -9.244 -4.543 1.00 71.19 86 GLY A N 1
ATOM 697 C CA . GLY A 1 86 ? 20.635 -8.349 -3.400 1.00 71.19 86 GLY A CA 1
ATOM 698 C C . GLY A 1 86 ? 19.315 -7.569 -3.483 1.00 71.19 86 GLY A C 1
ATOM 699 O O . GLY A 1 86 ? 18.721 -7.447 -4.560 1.00 71.19 86 GLY A O 1
ATOM 700 N N . GLU A 1 87 ? 18.878 -7.008 -2.352 1.00 74.00 87 GLU A N 1
ATOM 701 C CA . GLU A 1 87 ? 17.586 -6.323 -2.179 1.00 74.00 87 GLU A CA 1
ATOM 702 C C . GLU A 1 87 ? 17.225 -5.387 -3.345 1.00 74.00 87 GLU A C 1
ATOM 704 O O . GLU A 1 87 ? 16.168 -5.547 -3.961 1.00 74.00 87 GLU A O 1
ATOM 709 N N . LYS A 1 88 ? 18.130 -4.468 -3.722 1.00 71.88 88 LYS A N 1
ATOM 710 C CA . LYS A 1 88 ? 17.901 -3.503 -4.814 1.00 71.88 88 LYS A CA 1
ATOM 711 C C . LYS A 1 88 ? 17.467 -4.185 -6.119 1.00 71.88 88 LYS A C 1
ATOM 713 O O . LYS A 1 88 ? 16.497 -3.761 -6.742 1.00 71.88 88 LYS A O 1
ATOM 718 N N . LYS A 1 89 ? 18.146 -5.267 -6.524 1.00 69.12 89 LYS A N 1
ATOM 719 C CA . LYS A 1 89 ? 17.842 -5.986 -7.776 1.00 69.12 89 LYS A CA 1
ATOM 720 C C . LYS A 1 89 ? 16.525 -6.751 -7.706 1.00 69.12 89 LYS A C 1
ATOM 722 O O . LYS A 1 89 ? 15.879 -6.922 -8.733 1.00 69.12 89 LYS A O 1
ATOM 727 N N . ARG A 1 90 ? 16.113 -7.207 -6.522 1.00 72.12 90 ARG A N 1
ATOM 728 C CA . ARG A 1 90 ? 14.838 -7.914 -6.352 1.00 72.12 90 ARG A CA 1
ATOM 729 C C . ARG A 1 90 ? 13.656 -6.949 -6.361 1.00 72.12 90 ARG A C 1
ATOM 731 O O . ARG A 1 90 ? 12.652 -7.218 -7.014 1.00 72.12 90 ARG A O 1
ATOM 738 N N . VAL A 1 91 ? 13.784 -5.823 -5.664 1.00 74.75 91 VAL A N 1
ATOM 739 C CA . VAL A 1 91 ? 12.693 -4.851 -5.504 1.00 74.75 91 VAL A CA 1
ATOM 740 C C . VAL A 1 91 ? 12.529 -3.973 -6.751 1.00 74.75 91 VAL A C 1
ATOM 742 O O . VAL A 1 91 ? 11.403 -3.618 -7.085 1.00 74.75 91 VAL A O 1
ATOM 745 N N . ALA A 1 92 ? 13.613 -3.681 -7.480 1.00 81.56 92 ALA A N 1
ATOM 746 C CA . ALA A 1 92 ? 13.601 -2.837 -8.682 1.00 81.56 92 ALA A CA 1
ATOM 747 C C . ALA A 1 92 ? 14.015 -3.570 -9.980 1.00 81.56 92 ALA A C 1
ATOM 749 O O . ALA A 1 92 ? 14.397 -2.935 -10.963 1.00 81.56 92 ALA A O 1
ATOM 750 N N . GLY A 1 93 ? 13.955 -4.906 -9.990 1.00 86.38 93 GLY A N 1
ATOM 751 C CA . GLY A 1 93 ? 14.358 -5.742 -11.127 1.00 86.38 93 GLY A CA 1
ATOM 752 C C . GLY A 1 93 ? 13.375 -5.761 -12.310 1.00 86.38 93 GLY A C 1
ATOM 753 O O . GLY A 1 93 ? 12.364 -5.055 -12.306 1.00 86.38 93 GLY A O 1
ATOM 754 N N . PRO A 1 94 ? 13.626 -6.609 -13.327 1.00 90.75 94 PRO A N 1
ATOM 755 C CA . PRO A 1 94 ? 12.793 -6.689 -14.532 1.00 90.75 94 PRO A CA 1
ATOM 756 C C . PRO A 1 94 ? 11.315 -6.980 -14.241 1.00 90.75 94 PRO A C 1
ATOM 758 O O . PRO A 1 94 ? 10.435 -6.386 -14.855 1.00 90.75 94 PRO A O 1
ATOM 761 N N . GLU A 1 95 ? 11.031 -7.839 -13.261 1.00 92.12 95 GLU A N 1
ATOM 762 C CA . GLU A 1 95 ? 9.659 -8.180 -12.864 1.00 92.12 95 GLU A CA 1
ATOM 763 C C . GLU A 1 95 ? 8.922 -6.991 -12.234 1.00 92.12 95 GLU A C 1
ATOM 765 O O . GLU A 1 95 ? 7.732 -6.803 -12.469 1.00 92.12 95 GLU A O 1
ATOM 770 N N . PHE A 1 96 ? 9.631 -6.144 -11.481 1.00 91.88 96 PHE A N 1
ATOM 771 C CA . PHE A 1 96 ? 9.071 -4.890 -10.988 1.00 91.88 96 PHE A CA 1
ATOM 772 C C . PHE A 1 96 ? 8.728 -3.955 -12.153 1.00 91.88 96 PHE A C 1
ATOM 774 O O . PHE A 1 96 ? 7.612 -3.445 -12.223 1.00 91.88 96 PHE A O 1
ATOM 781 N N . GLN A 1 97 ? 9.641 -3.774 -13.113 1.00 92.81 97 GLN A N 1
ATOM 782 C CA . GLN A 1 97 ? 9.365 -2.942 -14.290 1.00 92.81 97 GLN A CA 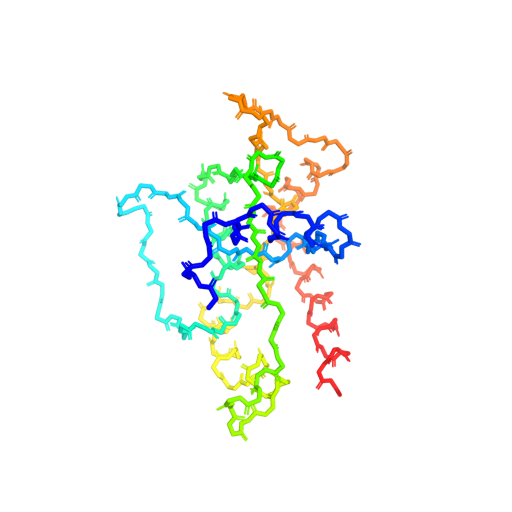1
ATOM 783 C C . GLN A 1 97 ? 8.189 -3.481 -15.111 1.00 92.81 97 GLN A C 1
ATOM 785 O O . GLN A 1 97 ? 7.343 -2.710 -15.572 1.00 92.81 97 GLN A O 1
ATOM 790 N N . GLN A 1 98 ? 8.094 -4.805 -15.235 1.00 95.62 98 GLN A N 1
ATOM 791 C CA . GLN A 1 98 ? 6.970 -5.469 -15.876 1.00 95.62 98 GLN A CA 1
ATOM 792 C C . GLN A 1 98 ? 5.663 -5.222 -15.111 1.00 95.62 98 GLN A C 1
ATOM 794 O O . GLN A 1 98 ? 4.662 -4.889 -15.742 1.00 95.62 98 GLN A O 1
ATOM 799 N N . ASN A 1 99 ? 5.663 -5.278 -13.775 1.00 96.88 99 ASN A N 1
ATOM 800 C CA . ASN A 1 99 ? 4.497 -4.909 -12.969 1.00 96.88 99 ASN A CA 1
ATOM 801 C C . ASN A 1 99 ? 4.080 -3.454 -13.209 1.00 96.88 99 ASN A C 1
ATOM 803 O O . ASN A 1 99 ? 2.901 -3.192 -13.438 1.00 96.88 99 ASN A O 1
ATOM 807 N N . ILE A 1 100 ? 5.022 -2.505 -13.244 1.00 95.94 100 ILE A N 1
ATOM 808 C CA . ILE A 1 100 ? 4.710 -1.104 -13.569 1.00 95.94 100 ILE A CA 1
ATOM 809 C C . ILE A 1 100 ? 4.078 -0.987 -14.966 1.00 95.94 100 ILE A C 1
ATOM 811 O O . ILE A 1 100 ? 3.117 -0.237 -15.147 1.00 95.94 100 ILE A O 1
ATOM 815 N N . LYS A 1 101 ? 4.579 -1.737 -15.955 1.00 96.44 101 LYS A N 1
ATOM 816 C CA . LYS A 1 101 ? 4.025 -1.755 -17.317 1.00 96.44 101 LYS A CA 1
ATOM 817 C C . LYS A 1 101 ? 2.606 -2.327 -17.344 1.00 96.44 101 LYS A C 1
ATOM 819 O O . LYS A 1 101 ? 1.716 -1.684 -17.895 1.00 96.44 101 LYS A O 1
ATOM 824 N N . ILE A 1 102 ? 2.380 -3.481 -16.712 1.00 97.50 102 ILE A N 1
ATOM 825 C CA . ILE A 1 102 ? 1.061 -4.133 -16.605 1.00 97.50 102 ILE A CA 1
ATOM 826 C C . ILE A 1 102 ? 0.057 -3.222 -15.893 1.00 97.50 102 ILE A C 1
ATOM 828 O O . ILE A 1 102 ? -1.089 -3.104 -16.323 1.00 97.50 102 ILE A O 1
ATOM 832 N N . ALA A 1 103 ? 0.494 -2.513 -14.852 1.00 96.88 103 ALA A N 1
ATOM 833 C CA . ALA A 1 103 ? -0.333 -1.549 -14.137 1.00 96.88 103 ALA A CA 1
ATOM 834 C C . ALA A 1 103 ? -0.783 -0.368 -15.020 1.00 96.88 103 ALA A C 1
ATOM 836 O O . ALA A 1 103 ? -1.737 0.332 -14.675 1.00 96.88 103 ALA A O 1
ATOM 837 N N . GLY A 1 104 ? -0.139 -0.149 -16.172 1.00 96.12 104 GLY A N 1
ATOM 838 C CA . GLY A 1 104 ? -0.348 1.007 -17.042 1.00 96.12 104 GLY A CA 1
ATOM 839 C C . GLY A 1 104 ? 0.434 2.242 -16.590 1.00 96.12 104 GLY A C 1
ATOM 840 O O . GLY A 1 104 ? 0.013 3.366 -16.856 1.00 96.12 104 GLY A O 1
ATOM 841 N N . GLY A 1 105 ? 1.557 2.033 -15.900 1.00 95.62 105 GLY A N 1
ATOM 842 C CA . GLY A 1 105 ? 2.488 3.072 -15.479 1.00 95.62 105 GLY A CA 1
ATOM 843 C C . GLY A 1 105 ? 2.235 3.652 -14.084 1.00 95.62 105 GLY A C 1
ATOM 844 O O . GLY A 1 105 ? 1.287 3.325 -13.375 1.00 95.62 105 GLY A O 1
ATOM 845 N N . TRP A 1 106 ? 3.114 4.577 -13.696 1.00 95.25 106 TRP A N 1
ATOM 846 C CA . TRP A 1 106 ? 3.169 5.193 -12.363 1.00 95.25 106 TRP A CA 1
ATOM 847 C C . TRP A 1 106 ? 1.965 6.083 -12.000 1.00 95.25 106 TRP A C 1
ATO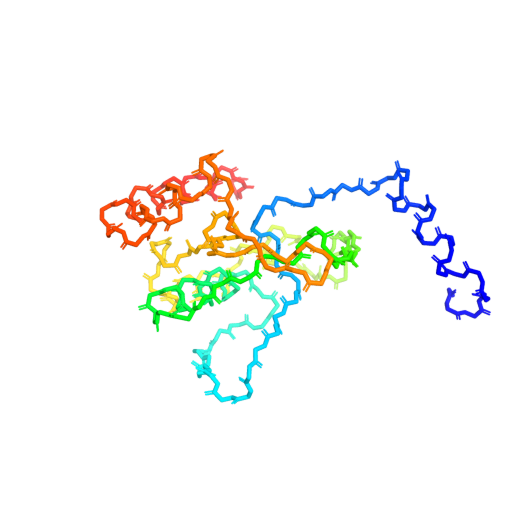M 849 O O . TRP A 1 106 ? 1.758 6.396 -10.825 1.00 95.25 106 TRP A O 1
ATOM 859 N N . SER A 1 107 ? 1.165 6.493 -12.990 1.00 96.31 107 SER A N 1
ATOM 860 C CA . SER A 1 107 ? -0.061 7.286 -12.794 1.00 96.31 107 SER A CA 1
ATOM 861 C C . SER A 1 107 ? -1.240 6.449 -12.298 1.00 96.31 107 SER A C 1
ATOM 863 O O . SER A 1 107 ? -2.317 6.981 -12.034 1.00 96.31 107 SER A O 1
ATOM 865 N N . ARG A 1 108 ? -1.053 5.135 -12.174 1.00 96.62 108 ARG A N 1
ATOM 866 C CA . ARG A 1 108 ? -2.052 4.172 -11.708 1.00 96.62 108 ARG A CA 1
ATOM 867 C C . ARG A 1 108 ? -1.620 3.495 -10.411 1.00 96.62 108 ARG A C 1
ATOM 869 O O . ARG A 1 108 ? -1.962 2.349 -10.169 1.00 96.62 108 ARG A O 1
ATOM 876 N N . MET A 1 109 ? -0.857 4.219 -9.596 1.00 95.56 109 MET A N 1
ATOM 877 C CA . MET A 1 109 ? -0.358 3.768 -8.300 1.00 95.56 109 MET A CA 1
ATOM 878 C C . MET A 1 109 ? -0.917 4.672 -7.210 1.00 95.56 109 MET A C 1
ATOM 880 O O . MET A 1 109 ? -0.638 5.873 -7.227 1.00 95.56 109 MET A O 1
ATOM 884 N N . LEU A 1 110 ? -1.697 4.110 -6.288 1.00 95.56 110 LEU A N 1
ATOM 885 C CA . LEU A 1 110 ? -2.181 4.794 -5.087 1.00 95.56 110 LEU A CA 1
ATOM 886 C C . LEU A 1 110 ? -1.636 4.119 -3.824 1.00 95.56 110 LEU A C 1
ATOM 888 O O . LEU A 1 110 ? -1.054 3.041 -3.882 1.00 95.56 110 LEU A O 1
ATOM 892 N N . THR A 1 111 ? -1.805 4.788 -2.693 1.00 94.81 111 THR A N 1
ATOM 893 C CA . THR A 1 111 ? -1.359 4.376 -1.360 1.00 94.81 111 THR A CA 1
ATOM 894 C C . THR A 1 111 ? -2.512 4.508 -0.366 1.00 94.81 111 THR A C 1
ATOM 896 O O . THR A 1 111 ? -3.584 5.005 -0.714 1.00 94.81 111 THR A O 1
ATOM 899 N N . LEU A 1 112 ? -2.295 4.143 0.898 1.00 94.56 112 LEU A N 1
ATOM 900 C CA . LEU A 1 112 ? -3.295 4.358 1.951 1.00 94.56 112 LEU A CA 1
ATOM 901 C C . LEU A 1 112 ? -3.590 5.847 2.224 1.00 94.56 112 LEU A C 1
ATOM 903 O O . LEU A 1 112 ? -4.623 6.161 2.802 1.00 94.56 112 LEU A O 1
ATOM 907 N N . ARG A 1 113 ? -2.772 6.792 1.721 1.00 93.81 113 ARG A N 1
ATOM 908 C CA . ARG A 1 113 ? -3.119 8.234 1.746 1.00 93.81 113 ARG A CA 1
ATOM 909 C C . ARG A 1 113 ? -4.411 8.533 0.993 1.00 93.81 113 ARG A C 1
ATOM 911 O O . ARG A 1 113 ? -5.075 9.524 1.275 1.00 93.81 113 ARG A O 1
ATOM 918 N N . GLU A 1 114 ? -4.743 7.688 0.023 1.00 94.88 114 GLU A N 1
ATOM 919 C CA . GLU A 1 114 ? -5.953 7.780 -0.774 1.00 94.88 114 GLU A CA 1
ATOM 920 C C . GLU A 1 114 ? -7.073 6.875 -0.241 1.00 94.88 114 GLU A C 1
ATOM 922 O O . GLU A 1 114 ? -8.004 6.564 -0.984 1.00 94.88 114 GLU A O 1
ATOM 927 N N . ALA A 1 115 ? -7.022 6.451 1.025 1.00 95.62 115 ALA A N 1
ATOM 928 C CA . ALA A 1 115 ? -8.152 5.780 1.652 1.00 95.62 115 ALA A CA 1
ATOM 929 C C . ALA A 1 115 ? -9.397 6.688 1.662 1.00 95.62 115 ALA A C 1
ATOM 931 O O . ALA A 1 115 ? -9.306 7.920 1.709 1.00 95.62 115 ALA A O 1
ATOM 932 N N . ASP A 1 116 ? -10.573 6.072 1.573 1.00 95.94 116 ASP A N 1
ATOM 933 C CA . ASP A 1 116 ? -11.866 6.761 1.644 1.00 95.94 116 ASP A CA 1
ATOM 934 C C . ASP A 1 116 ? -12.414 6.751 3.075 1.00 95.94 116 ASP A C 1
ATOM 936 O O . ASP A 1 116 ? -13.141 7.664 3.477 1.00 95.94 116 ASP A O 1
ATOM 940 N N . LEU A 1 117 ? -12.045 5.722 3.841 1.00 96.62 117 LEU A N 1
ATOM 941 C CA . LEU A 1 117 ? -12.454 5.479 5.217 1.00 96.62 117 LEU A CA 1
ATOM 942 C C . LEU A 1 117 ? -11.268 4.967 6.040 1.00 96.62 117 LEU A C 1
ATOM 944 O O . LEU A 1 117 ? -10.355 4.340 5.510 1.00 96.62 117 LEU A O 1
ATOM 948 N N . VAL A 1 118 ? -11.327 5.194 7.347 1.00 97.12 118 VAL A N 1
ATOM 949 C CA . VAL A 1 118 ? -10.428 4.611 8.345 1.00 97.12 118 VAL A CA 1
ATOM 950 C C . VAL A 1 118 ? -11.266 3.758 9.290 1.00 97.12 118 VAL A C 1
ATOM 952 O O . VAL A 1 118 ? -12.290 4.220 9.802 1.00 97.12 118 VAL A O 1
ATOM 955 N N . LEU A 1 119 ? -10.845 2.518 9.520 1.00 97.00 119 LEU A N 1
ATOM 956 C CA . LEU A 1 119 ? -11.412 1.659 10.552 1.00 97.00 119 LEU A CA 1
ATOM 957 C C . LEU A 1 119 ? -10.765 2.013 11.892 1.00 97.00 119 LEU A C 1
ATOM 959 O O . LEU A 1 119 ? -9.555 1.857 12.059 1.00 97.00 119 LEU A O 1
ATOM 963 N N . SER A 1 120 ? -11.580 2.468 12.842 1.00 95.50 120 SER A N 1
ATOM 964 C CA . SER A 1 120 ? -11.167 2.854 14.192 1.00 95.50 120 SER A CA 1
ATOM 965 C C . SER A 1 120 ? -12.008 2.082 15.214 1.00 95.50 120 SER A C 1
ATOM 967 O O . SER A 1 120 ? -13.194 2.360 15.420 1.00 95.50 120 SER A O 1
ATOM 969 N N . GLY A 1 121 ? -11.421 1.035 15.794 1.00 92.75 121 GLY A N 1
ATOM 970 C CA . GLY A 1 121 ? -12.135 0.050 16.598 1.00 92.75 121 GLY A CA 1
ATOM 971 C C . GLY A 1 121 ? -13.210 -0.670 15.778 1.00 92.75 121 GLY A C 1
ATOM 972 O O . GLY A 1 121 ? -12.913 -1.366 14.811 1.00 92.75 121 GLY A O 1
ATOM 973 N N . LYS A 1 122 ? -14.477 -0.504 16.172 1.00 92.94 122 LYS A N 1
ATOM 974 C CA . LYS A 1 122 ? -15.645 -1.091 15.485 1.00 92.94 122 LYS A CA 1
ATOM 975 C C . LYS A 1 122 ? -16.345 -0.117 14.528 1.00 92.94 122 LYS A C 1
ATOM 977 O O . LYS A 1 122 ? -17.396 -0.451 13.989 1.00 92.94 122 LYS A O 1
ATOM 982 N N . SER A 1 123 ? -15.783 1.074 14.327 1.00 96.69 123 SER A N 1
ATOM 983 C CA . SER A 1 123 ? -16.427 2.165 13.595 1.00 96.69 123 SER A CA 1
ATOM 984 C C . SER A 1 123 ? -15.636 2.561 12.354 1.00 96.69 123 SER A C 1
ATOM 986 O O . SER A 1 123 ? -14.407 2.523 12.342 1.00 96.69 123 SER A O 1
ATOM 988 N N . LEU A 1 124 ? -16.348 3.002 11.316 1.00 97.69 124 LEU A N 1
ATOM 989 C CA . LEU A 1 124 ? -15.753 3.608 10.127 1.00 97.69 124 LEU A CA 1
ATOM 990 C C . LEU A 1 124 ? -15.852 5.129 10.234 1.00 97.69 124 LEU A C 1
ATOM 992 O O . LEU A 1 124 ? -16.938 5.674 10.428 1.00 97.69 124 LEU A O 1
ATOM 996 N N . LYS A 1 125 ? -14.721 5.815 10.077 1.00 96.69 125 LYS A N 1
ATOM 997 C CA . LYS A 1 125 ? -14.650 7.281 10.031 1.00 96.69 125 LYS A CA 1
ATOM 998 C C . LYS A 1 125 ? -14.078 7.744 8.698 1.00 96.69 125 LYS A C 1
ATOM 1000 O O . LYS A 1 125 ? -13.335 7.017 8.044 1.00 96.69 125 LYS A O 1
ATOM 1005 N N . LYS A 1 126 ? -14.404 8.969 8.289 1.00 96.06 126 LYS A N 1
ATOM 1006 C CA . LYS A 1 126 ? -13.725 9.594 7.147 1.00 96.06 126 LYS A CA 1
ATOM 1007 C C . LYS A 1 126 ? -12.316 10.031 7.571 1.00 96.06 126 LYS A C 1
ATOM 1009 O O . LYS A 1 126 ? -12.167 10.494 8.704 1.00 96.06 126 LYS A O 1
ATOM 1014 N N . PRO A 1 127 ? -11.307 9.931 6.688 1.00 94.94 127 PRO A N 1
ATOM 1015 C CA . PRO A 1 127 ? -10.006 10.537 6.923 1.00 94.94 127 PRO A CA 1
ATOM 1016 C C . PRO A 1 127 ? -10.138 12.043 7.170 1.00 94.94 127 PRO A C 1
ATOM 1018 O O . PRO A 1 127 ? -11.046 12.698 6.640 1.00 94.94 127 PRO A O 1
ATOM 1021 N N . GLY A 1 128 ? -9.218 12.578 7.968 1.00 92.31 128 GLY A N 1
ATOM 1022 C CA . GLY A 1 128 ? -9.115 14.007 8.231 1.00 92.31 128 GLY A CA 1
ATOM 1023 C C . GLY A 1 128 ? -8.636 14.809 7.019 1.00 92.31 128 GLY A C 1
ATOM 1024 O O . GLY A 1 128 ? -8.424 14.294 5.916 1.00 92.31 128 GLY A O 1
ATOM 1025 N N . PHE A 1 129 ? -8.495 16.114 7.230 1.00 88.94 129 PHE A N 1
ATOM 1026 C CA . PHE A 1 129 ? -7.698 16.958 6.348 1.00 88.94 129 PHE A CA 1
ATOM 1027 C C . PHE A 1 129 ? -6.218 16.838 6.763 1.00 88.94 129 PHE A C 1
ATOM 1029 O O . PHE A 1 129 ? -5.952 16.915 7.963 1.00 88.94 129 PHE A O 1
ATOM 1036 N N . PRO A 1 130 ? -5.267 16.725 5.812 1.00 90.25 130 PRO A N 1
ATOM 1037 C CA . PRO A 1 130 ? -5.427 16.897 4.363 1.00 90.25 130 PRO A CA 1
ATOM 1038 C C . PRO A 1 130 ? -5.675 15.612 3.551 1.00 90.25 130 PRO A C 1
ATOM 1040 O O . PRO A 1 130 ? -5.851 15.692 2.334 1.00 90.25 130 PRO A O 1
ATOM 1043 N N . GLU A 1 131 ? -5.713 14.435 4.175 1.00 90.38 131 GLU A N 1
ATOM 1044 C CA . GLU A 1 131 ? -5.815 13.131 3.503 1.00 90.38 131 GLU A CA 1
ATOM 1045 C C . GLU A 1 131 ? -7.027 13.066 2.575 1.00 90.38 131 GLU A C 1
ATOM 1047 O O . GLU A 1 131 ? -6.906 12.705 1.405 1.00 90.38 131 GLU A O 1
ATOM 1052 N N . ARG A 1 132 ? -8.192 13.513 3.054 1.00 91.12 132 ARG A N 1
ATOM 1053 C CA . ARG A 1 132 ? -9.423 13.517 2.257 1.00 91.12 132 ARG A CA 1
ATOM 1054 C C . ARG 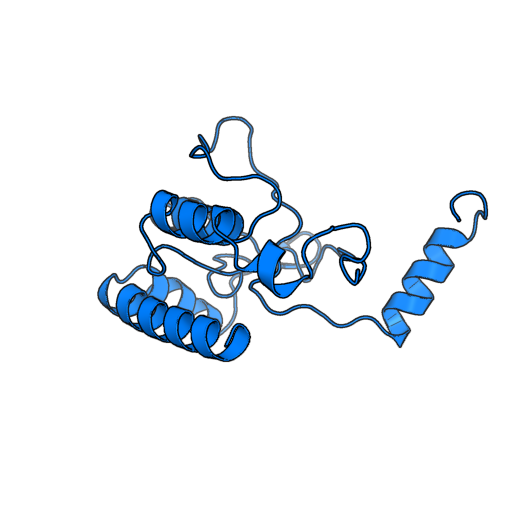A 1 132 ? -9.306 14.369 0.991 1.00 91.12 132 ARG A C 1
ATOM 1056 O O . ARG A 1 132 ? -9.837 13.989 -0.051 1.00 91.12 132 ARG A O 1
ATOM 1063 N N . PHE A 1 133 ? -8.617 15.506 1.066 1.00 91.38 133 PHE A N 1
ATOM 1064 C CA . PHE A 1 133 ? -8.419 16.381 -0.087 1.00 91.38 133 PHE A CA 1
ATOM 1065 C C . PHE A 1 133 ? -7.531 15.706 -1.137 1.00 91.38 133 PHE A C 1
ATOM 1067 O O . PHE A 1 133 ? -7.907 15.623 -2.306 1.00 91.38 133 PHE A O 1
ATOM 1074 N N . PHE A 1 134 ? -6.394 15.144 -0.716 1.00 87.94 134 PHE A N 1
ATOM 1075 C CA . PHE A 1 134 ? -5.497 14.429 -1.625 1.00 87.94 134 PHE A CA 1
ATOM 1076 C C . PHE A 1 134 ? -6.127 13.161 -2.203 1.00 87.94 134 PHE A C 1
ATOM 1078 O O . PHE A 1 134 ? -5.918 12.862 -3.377 1.00 87.94 134 PHE A O 1
ATOM 1085 N N . SER A 1 135 ? -6.950 12.469 -1.416 1.00 90.31 135 SER A N 1
ATOM 1086 C CA . SER A 1 135 ? -7.728 11.304 -1.833 1.00 90.31 135 SER A CA 1
ATOM 1087 C C . SER A 1 135 ? -8.675 11.639 -2.994 1.00 90.31 135 SER A C 1
ATOM 1089 O O . SER A 1 135 ? -8.707 10.921 -3.994 1.00 90.31 135 SER A O 1
ATOM 1091 N N . ILE A 1 136 ? -9.376 12.778 -2.936 1.00 90.75 136 ILE A N 1
ATOM 1092 C CA . ILE A 1 136 ? -10.223 13.260 -4.043 1.00 90.75 136 ILE A CA 1
ATOM 1093 C C . ILE A 1 136 ? -9.364 13.684 -5.239 1.00 90.75 136 ILE A C 1
ATOM 1095 O O . ILE A 1 136 ? -9.624 13.287 -6.376 1.00 90.75 136 ILE A O 1
ATOM 1099 N N . LEU A 1 137 ? -8.306 14.456 -4.987 1.00 92.00 137 LEU A N 1
ATOM 1100 C CA . LEU A 1 137 ? -7.418 14.960 -6.032 1.00 92.00 137 LEU A CA 1
ATOM 1101 C C . LEU A 1 137 ? -6.729 13.818 -6.801 1.00 92.00 137 LEU A C 1
ATOM 1103 O O . LEU A 1 137 ? -6.482 13.932 -7.999 1.00 92.00 137 LEU A O 1
ATOM 1107 N N . ALA A 1 138 ? -6.492 12.676 -6.151 1.00 89.44 138 ALA A N 1
ATOM 1108 C CA . ALA A 1 138 ? -5.951 11.467 -6.761 1.00 89.44 138 ALA A CA 1
ATOM 1109 C C . ALA A 1 138 ? -6.850 10.845 -7.842 1.00 89.44 138 ALA A C 1
ATOM 1111 O O . ALA A 1 138 ? -6.361 10.035 -8.624 1.00 89.44 138 ALA A O 1
ATOM 1112 N N . ILE A 1 139 ? -8.125 11.225 -7.950 1.00 90.62 139 ILE A N 1
ATOM 1113 C CA . ILE A 1 139 ? -8.992 10.806 -9.063 1.00 90.62 139 ILE A CA 1
ATOM 1114 C C . ILE A 1 139 ? -8.662 11.616 -10.329 1.00 90.62 139 ILE A C 1
ATOM 1116 O O . ILE A 1 139 ? -8.683 11.083 -11.445 1.00 90.62 139 ILE A O 1
ATOM 1120 N N . PHE A 1 140 ? -8.276 12.884 -10.164 1.00 94.25 140 PHE A N 1
ATOM 1121 C CA . PHE A 1 140 ? -7.995 13.801 -11.261 1.00 94.25 140 PHE A CA 1
ATOM 1122 C C . PHE A 1 140 ? -6.742 13.378 -12.041 1.00 94.25 140 PHE A C 1
ATOM 1124 O O . PHE A 1 140 ? -5.638 13.264 -11.503 1.00 94.25 140 PHE A O 1
ATOM 1131 N N . TYR A 1 141 ? -6.901 13.122 -13.341 1.00 93.25 141 TYR A N 1
ATOM 1132 C CA . TYR A 1 141 ? -5.834 12.548 -14.165 1.00 93.25 141 TYR A CA 1
ATOM 1133 C C . TYR A 1 141 ? -4.556 13.408 -14.236 1.00 93.25 141 TYR A C 1
ATOM 1135 O O . TYR A 1 141 ? -3.483 12.843 -14.015 1.00 93.25 141 TYR A O 1
ATOM 1143 N N . PRO A 1 142 ? -4.615 14.739 -14.448 1.00 95.50 142 PRO A N 1
ATOM 1144 C CA . PRO A 1 142 ? -3.413 15.577 -14.436 1.00 95.50 142 PRO A CA 1
ATOM 1145 C C . PRO A 1 142 ? -2.633 15.495 -13.120 1.00 95.50 142 PRO A C 1
ATOM 1147 O O . PRO A 1 142 ? -1.406 15.390 -13.129 1.00 95.50 142 PRO A O 1
ATOM 1150 N N . TRP A 1 143 ? -3.334 15.435 -11.985 1.00 94.12 143 TRP A N 1
ATOM 1151 C CA . TRP A 1 143 ? -2.684 15.244 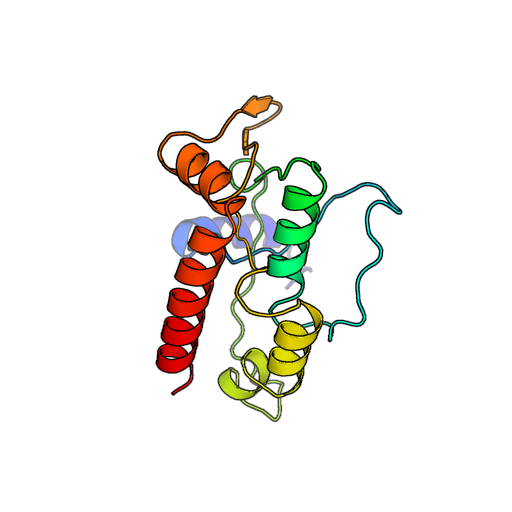-10.690 1.00 94.12 143 TRP A CA 1
ATOM 1152 C C . TRP A 1 143 ? -1.970 13.893 -10.598 1.00 94.12 143 TRP A C 1
ATOM 1154 O O . TRP A 1 143 ? -0.834 13.810 -10.132 1.00 94.12 143 TRP A O 1
ATOM 1164 N N . ARG A 1 144 ? -2.583 12.823 -11.116 1.00 94.88 144 ARG A N 1
ATOM 1165 C CA . ARG A 1 144 ? -1.929 11.508 -11.181 1.00 94.88 144 ARG A CA 1
ATOM 1166 C C . ARG A 1 144 ? -0.679 11.511 -12.056 1.00 94.88 144 ARG A C 1
ATOM 1168 O O . ARG A 1 144 ? 0.251 10.768 -11.751 1.00 94.88 144 ARG A O 1
ATOM 1175 N N . ILE A 1 145 ? -0.625 12.330 -13.105 1.00 96.31 145 ILE A N 1
ATOM 1176 C CA . ILE A 1 145 ? 0.580 12.498 -13.931 1.00 96.31 145 ILE A CA 1
ATOM 1177 C C . ILE A 1 145 ? 1.683 13.219 -13.155 1.00 96.31 145 ILE A C 1
ATOM 1179 O O . ILE A 1 145 ? 2.825 12.759 -13.156 1.00 96.31 145 ILE A O 1
ATOM 1183 N N . PHE A 1 146 ? 1.347 14.274 -12.413 1.00 95.12 146 PHE A N 1
ATOM 1184 C CA . PHE A 1 146 ? 2.298 14.929 -11.513 1.00 95.12 146 PHE A CA 1
ATOM 1185 C C . PHE A 1 146 ? 2.859 13.951 -10.464 1.00 95.12 146 PHE A C 1
ATOM 1187 O O . PHE A 1 146 ? 4.076 13.815 -10.309 1.00 95.12 146 PHE A O 1
ATOM 1194 N N . LEU A 1 147 ? 1.984 13.190 -9.798 1.00 93.19 147 LEU A N 1
ATOM 1195 C CA . LEU A 1 147 ? 2.402 12.164 -8.841 1.00 93.19 147 LEU A CA 1
ATOM 1196 C C . LEU A 1 147 ? 3.245 11.064 -9.502 1.00 93.19 147 LEU A C 1
ATOM 1198 O O . LEU A 1 147 ? 4.200 10.579 -8.897 1.00 93.19 147 LEU A O 1
ATOM 1202 N N . ALA A 1 148 ? 2.932 10.680 -10.741 1.00 95.00 148 ALA A N 1
ATOM 1203 C CA . ALA A 1 148 ? 3.714 9.714 -11.504 1.00 95.00 148 ALA A CA 1
ATOM 1204 C C . ALA A 1 148 ? 5.148 10.203 -11.745 1.00 95.00 148 ALA A C 1
ATOM 1206 O O . ALA A 1 148 ? 6.091 9.444 -11.521 1.00 95.00 148 ALA A O 1
ATOM 1207 N N . ALA A 1 149 ? 5.316 11.465 -12.151 1.00 95.06 149 ALA A N 1
ATOM 1208 C CA . ALA A 1 149 ? 6.629 12.075 -12.342 1.00 95.06 149 ALA A CA 1
ATOM 1209 C C . ALA A 1 149 ? 7.425 12.098 -11.028 1.00 95.06 149 ALA A C 1
ATOM 1211 O O . ALA A 1 149 ? 8.563 11.625 -10.989 1.00 95.06 149 ALA A O 1
ATOM 1212 N N . LYS A 1 150 ? 6.791 12.535 -9.931 1.00 93.19 150 LYS A N 1
ATOM 1213 C CA . LYS A 1 150 ? 7.389 12.529 -8.588 1.00 93.19 150 LYS A CA 1
ATOM 1214 C C . LYS A 1 150 ? 7.851 11.129 -8.170 1.00 93.19 150 LYS A C 1
ATOM 1216 O O . LYS A 1 150 ? 8.989 10.968 -7.741 1.00 93.19 150 LYS A O 1
ATOM 1221 N N . ARG A 1 151 ? 7.001 10.108 -8.319 1.00 91.44 151 ARG A N 1
ATOM 1222 C CA . ARG A 1 151 ? 7.330 8.716 -7.958 1.00 91.44 151 ARG A CA 1
ATOM 1223 C C . ARG A 1 151 ? 8.460 8.157 -8.808 1.00 91.44 151 ARG A C 1
ATOM 1225 O O . ARG A 1 151 ? 9.357 7.514 -8.273 1.00 91.44 151 ARG A O 1
ATOM 1232 N N . LYS A 1 152 ? 8.445 8.430 -10.116 1.00 91.00 152 LYS A N 1
ATOM 1233 C CA . LYS A 1 152 ? 9.516 8.014 -11.024 1.00 91.00 152 LYS A CA 1
ATOM 1234 C C . LYS A 1 152 ? 10.852 8.622 -10.593 1.00 91.00 152 LYS A C 1
ATOM 1236 O O . LYS A 1 152 ? 11.837 7.898 -10.514 1.00 91.00 152 LYS A O 1
ATOM 1241 N N . PHE A 1 153 ? 10.872 9.908 -10.246 1.00 92.25 153 PHE A N 1
ATOM 1242 C CA . PHE A 1 153 ? 12.067 10.584 -9.741 1.00 92.25 153 PHE A CA 1
ATOM 1243 C C . PHE A 1 153 ? 12.555 10.006 -8.402 1.00 92.25 153 PHE A C 1
ATOM 1245 O O .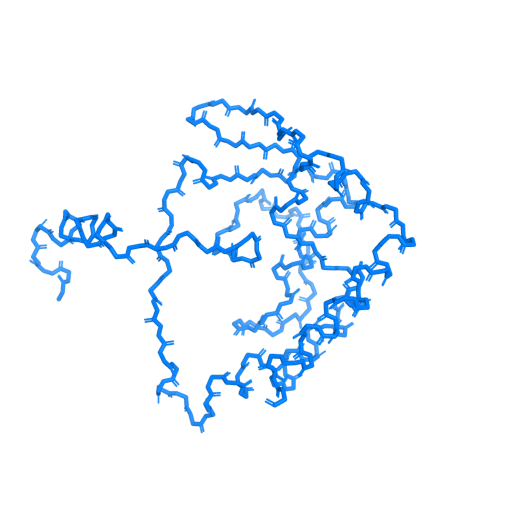 PHE A 1 153 ? 13.726 9.663 -8.271 1.00 92.25 153 PHE A O 1
ATOM 1252 N N . GLN A 1 154 ? 11.655 9.802 -7.435 1.00 88.75 154 GLN A N 1
ATOM 1253 C CA . GLN A 1 154 ? 11.991 9.168 -6.152 1.00 88.75 154 GLN A CA 1
ATOM 1254 C C . GLN A 1 154 ? 12.559 7.755 -6.333 1.00 88.75 154 GLN A C 1
ATOM 1256 O O . GLN A 1 154 ? 13.515 7.379 -5.658 1.00 88.75 154 GLN A O 1
ATOM 1261 N N . ASN A 1 155 ? 11.990 6.977 -7.255 1.00 86.69 155 ASN A N 1
ATOM 1262 C CA . ASN A 1 155 ? 12.476 5.643 -7.579 1.00 86.69 155 ASN A CA 1
ATOM 1263 C C . ASN A 1 155 ? 13.881 5.684 -8.192 1.00 86.69 155 ASN A C 1
ATOM 1265 O O . ASN A 1 155 ? 14.714 4.856 -7.838 1.00 86.69 155 ASN A O 1
ATOM 1269 N N . LEU A 1 156 ? 14.150 6.643 -9.085 1.00 86.56 156 LEU A N 1
ATOM 1270 C CA . LEU A 1 156 ? 15.479 6.825 -9.670 1.00 86.56 156 LEU A CA 1
ATOM 1271 C C . LEU A 1 156 ? 16.521 7.127 -8.592 1.00 86.56 156 LEU A C 1
ATOM 1273 O O . LEU A 1 156 ? 17.536 6.452 -8.566 1.00 86.56 156 LEU A O 1
ATOM 1277 N N . ILE A 1 157 ? 16.238 8.041 -7.659 1.00 87.06 157 ILE A N 1
ATOM 1278 C CA . ILE A 1 157 ? 17.157 8.359 -6.548 1.00 87.06 157 ILE A CA 1
ATOM 1279 C C . ILE A 1 157 ? 17.380 7.151 -5.629 1.00 87.06 157 ILE A C 1
ATOM 1281 O O . ILE A 1 157 ? 18.492 6.901 -5.174 1.00 87.06 157 ILE A O 1
ATOM 1285 N N . LYS A 1 158 ? 16.320 6.398 -5.316 1.00 81.62 158 LYS A N 1
ATOM 1286 C CA . LYS A 1 158 ? 16.408 5.272 -4.374 1.00 81.62 158 LYS A CA 1
ATOM 1287 C C . LYS A 1 158 ? 17.253 4.113 -4.918 1.00 81.62 158 LYS A C 1
ATOM 1289 O O . LYS A 1 158 ? 17.890 3.403 -4.138 1.00 81.62 158 LYS A O 1
ATOM 1294 N N . TYR A 1 159 ? 17.216 3.896 -6.232 1.00 76.56 159 TYR A N 1
ATOM 1295 C CA . TYR A 1 159 ? 17.848 2.746 -6.882 1.00 76.56 159 TYR A CA 1
ATOM 1296 C C . TYR A 1 159 ? 18.995 3.105 -7.833 1.00 76.56 159 TYR A C 1
ATOM 1298 O O . TYR A 1 159 ? 19.520 2.193 -8.473 1.00 76.56 159 TYR A O 1
ATOM 1306 N N . SER A 1 160 ? 19.398 4.380 -7.900 1.00 68.44 160 SER A N 1
ATOM 1307 C CA . SER A 1 160 ? 20.712 4.774 -8.416 1.00 68.44 160 SER A CA 1
ATOM 1308 C C . SER A 1 160 ? 21.861 4.244 -7.555 1.00 68.44 160 SER A C 1
ATOM 1310 O O . SER A 1 160 ? 21.622 3.753 -6.413 1.00 68.44 160 SER A O 1
#

pLDDT: mean 90.87, std 7.68, range [54.72, 97.69]

Radius of gyration: 17.51 Å; chains: 1; bounding box: 38×40×43 Å

Foldseek 3Di:
DVPDPCPVVVVVVCCVVPNDDDPQQDDDDDDDDPPPDDQDPADPPEPQSSQLVVLVCLLVVNAAEAAVQPDDDDDDDDQVPVDPDGPLCRHVHPSNVVSCVRSVHQLSGHGCLLGQWYDHHPDTDGDDPPSPVVNVCSNPSVVSVVRRVVVVVVNVVVND